Protein AF-A0A067DWS1-F1 (afdb_monomer)

Sequence (62 aa):
MPNCYARIMSVGDDESRIVLIAKTNVSAGDELTYDYLFDPDEPEEFKVPCLCKAPNCRKFMN

Structure (mmCIF, N/CA/C/O backbone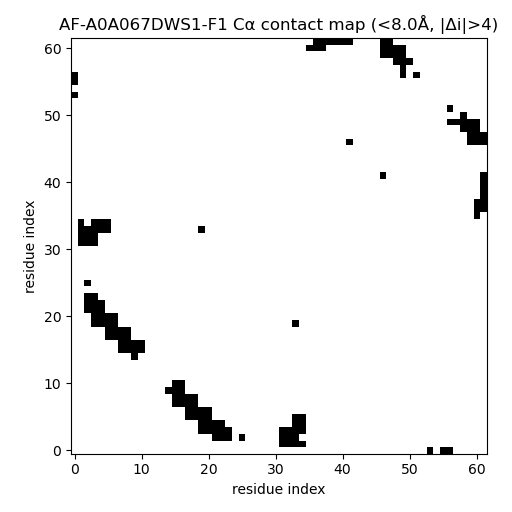):
data_AF-A0A067DWS1-F1
#
_entry.id   AF-A0A067DWS1-F1
#
loop_
_atom_site.group_PDB
_atom_site.id
_atom_site.type_symbol
_atom_site.label_atom_id
_atom_site.label_alt_id
_atom_site.label_comp_id
_atom_site.label_asym_id
_atom_site.label_entity_id
_atom_site.label_seq_id
_atom_site.pdbx_PDB_ins_code
_atom_site.Cartn_x
_atom_site.Cartn_y
_atom_site.Cartn_z
_atom_site.occupancy
_atom_site.B_iso_or_equiv
_atom_site.auth_seq_id
_atom_si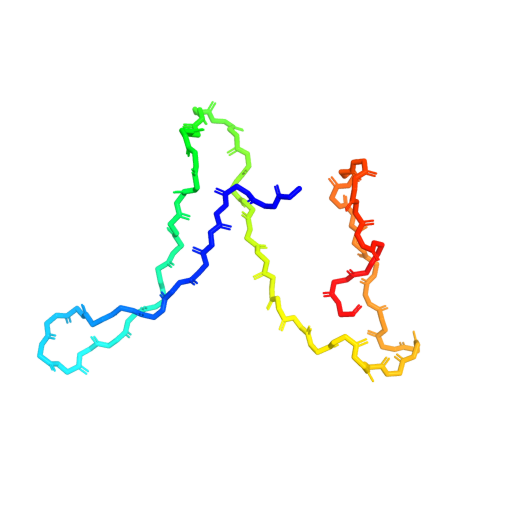te.auth_comp_id
_atom_site.auth_asym_id
_atom_site.auth_atom_id
_atom_site.pdbx_PDB_model_num
ATOM 1 N N . MET A 1 1 ? -3.357 -2.278 7.304 1.00 83.06 1 MET A N 1
ATOM 2 C CA . MET A 1 1 ? -2.693 -2.846 6.103 1.00 83.06 1 MET A CA 1
ATOM 3 C C . MET A 1 1 ? -3.526 -2.451 4.889 1.00 83.06 1 MET A C 1
ATOM 5 O O . MET A 1 1 ? -4.738 -2.588 5.003 1.00 83.06 1 MET A O 1
ATOM 9 N N . PRO A 1 2 ? -2.937 -1.925 3.799 1.00 94.12 2 PRO A N 1
ATOM 10 C CA . PRO A 1 2 ? -3.702 -1.425 2.653 1.00 94.12 2 PRO A CA 1
ATOM 11 C C . PRO A 1 2 ? -4.482 -2.542 1.953 1.00 94.12 2 PRO A C 1
ATOM 13 O O . PRO A 1 2 ? -3.959 -3.659 1.831 1.00 94.12 2 PRO A O 1
ATOM 16 N N . ASN A 1 3 ? -5.698 -2.232 1.496 1.00 95.81 3 ASN A N 1
ATOM 17 C CA . ASN A 1 3 ? -6.611 -3.191 0.857 1.00 95.81 3 ASN A CA 1
ATOM 18 C C . ASN A 1 3 ? -6.282 -3.463 -0.621 1.00 95.81 3 ASN A C 1
ATOM 20 O O . ASN A 1 3 ? -6.753 -4.460 -1.162 1.00 95.81 3 ASN A O 1
ATOM 24 N N . CYS A 1 4 ? -5.402 -2.671 -1.234 1.00 97.88 4 CYS A N 1
ATOM 25 C CA . CYS A 1 4 ? -4.871 -2.878 -2.576 1.00 97.88 4 CYS A CA 1
ATOM 26 C C . CYS A 1 4 ? -3.343 -3.051 -2.569 1.00 97.88 4 CYS A C 1
ATOM 28 O O . CYS A 1 4 ? -2.641 -2.716 -1.608 1.00 97.88 4 CYS A O 1
ATOM 30 N N . TYR A 1 5 ? -2.809 -3.592 -3.661 1.00 96.81 5 TYR A N 1
ATOM 31 C CA . TYR A 1 5 ? -1.384 -3.556 -3.993 1.00 96.81 5 TYR A CA 1
ATOM 32 C C . TYR A 1 5 ? -1.190 -3.131 -5.447 1.00 96.81 5 TYR A C 1
ATOM 34 O O . TYR A 1 5 ? -2.046 -3.393 -6.288 1.00 96.81 5 TYR A O 1
ATOM 42 N N . ALA A 1 6 ? -0.064 -2.483 -5.740 1.00 96.56 6 ALA A N 1
ATOM 43 C CA . ALA A 1 6 ? 0.294 -2.085 -7.094 1.00 96.56 6 ALA A CA 1
ATOM 44 C C . ALA A 1 6 ? 1.130 -3.175 -7.781 1.00 96.56 6 ALA A C 1
ATOM 46 O O . ALA A 1 6 ? 2.008 -3.776 -7.159 1.00 96.56 6 ALA A O 1
ATOM 47 N N . ARG A 1 7 ? 0.893 -3.413 -9.073 1.00 95.62 7 ARG A N 1
ATOM 48 C CA . ARG A 1 7 ? 1.800 -4.165 -9.954 1.00 9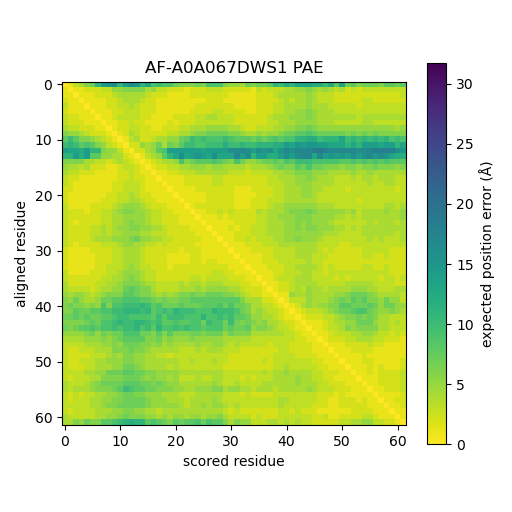5.62 7 ARG A CA 1
ATOM 49 C C . ARG A 1 7 ? 1.896 -3.498 -11.313 1.00 95.62 7 ARG A C 1
ATOM 51 O O . ARG A 1 7 ? 0.918 -2.950 -11.806 1.00 95.62 7 ARG A O 1
ATOM 58 N N . ILE A 1 8 ? 3.067 -3.604 -11.930 1.00 95.19 8 ILE A N 1
ATOM 59 C CA . ILE A 1 8 ? 3.238 -3.284 -13.345 1.00 95.19 8 ILE A CA 1
ATOM 60 C C . ILE A 1 8 ? 2.766 -4.501 -14.143 1.00 95.19 8 ILE A C 1
ATOM 62 O O . ILE A 1 8 ? 3.208 -5.622 -13.881 1.00 95.19 8 ILE A O 1
ATOM 66 N N . MET A 1 9 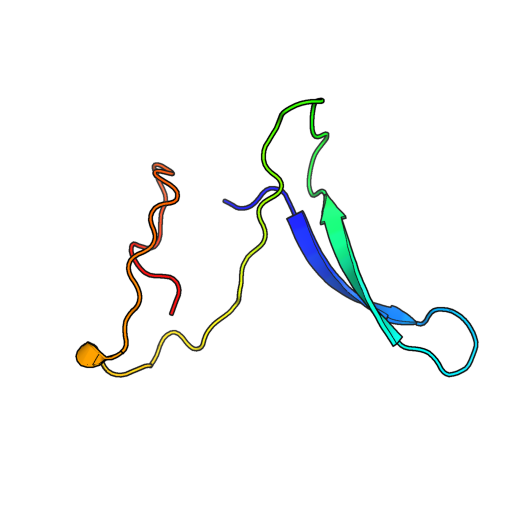? 1.841 -4.286 -15.072 1.00 94.31 9 MET A N 1
ATOM 67 C CA . MET A 1 9 ? 1.307 -5.318 -15.957 1.00 94.31 9 MET A CA 1
ATOM 68 C C . MET A 1 9 ? 1.385 -4.853 -17.407 1.00 94.31 9 MET A C 1
ATOM 70 O O . MET A 1 9 ? 1.074 -3.699 -17.702 1.00 94.31 9 MET A O 1
ATOM 74 N N . SER A 1 10 ? 1.767 -5.761 -18.304 1.00 94.06 10 SER A N 1
ATOM 75 C CA . SER A 1 10 ? 1.704 -5.536 -19.748 1.00 94.06 10 SER A CA 1
ATOM 76 C C . SER A 1 10 ? 0.250 -5.545 -20.221 1.00 94.06 10 SER A C 1
ATOM 78 O O . SER A 1 10 ? -0.525 -6.433 -19.857 1.00 94.06 10 SER A O 1
ATOM 80 N N . VAL A 1 11 ? -0.118 -4.556 -21.027 1.00 88.06 11 VAL A N 1
ATOM 81 C CA . VAL A 1 11 ? -1.424 -4.413 -21.668 1.00 88.06 11 VAL A CA 1
ATOM 82 C C . VAL A 1 11 ? -1.176 -4.342 -23.173 1.00 88.06 11 VAL A C 1
ATOM 84 O O . VAL A 1 11 ? -0.837 -3.296 -23.708 1.00 88.06 11 VAL A O 1
ATOM 87 N N . GLY A 1 12 ? -1.307 -5.477 -23.858 1.00 85.75 12 GLY A N 1
ATOM 88 C CA . GLY A 1 12 ? -0.887 -5.601 -25.257 1.00 85.75 12 GLY A CA 1
ATOM 89 C C . GLY A 1 12 ? 0.626 -5.778 -25.402 1.00 85.75 12 GLY A C 1
ATOM 90 O O . GLY A 1 12 ? 1.301 -6.157 -24.444 1.00 85.75 12 GLY A O 1
ATOM 91 N N . ASP A 1 13 ? 1.130 -5.535 -26.611 1.00 81.94 13 ASP A N 1
ATOM 92 C CA . ASP A 1 13 ? 2.480 -5.962 -26.997 1.00 81.94 13 ASP A CA 1
ATOM 93 C C . ASP A 1 13 ? 3.596 -5.071 -26.415 1.00 81.94 13 ASP A C 1
ATOM 95 O O . ASP A 1 13 ? 4.619 -5.601 -25.995 1.00 81.94 13 ASP A O 1
ATOM 99 N N . ASP A 1 14 ? 3.379 -3.753 -26.287 1.00 86.12 14 ASP A N 1
ATOM 100 C CA . ASP A 1 14 ? 4.431 -2.795 -25.883 1.00 86.12 14 ASP A CA 1
ATOM 101 C C . ASP A 1 14 ? 4.009 -1.787 -24.793 1.00 86.12 14 ASP A C 1
ATOM 103 O O . ASP A 1 14 ? 4.765 -0.874 -24.453 1.00 86.12 14 ASP A O 1
ATOM 107 N N . GLU A 1 15 ? 2.811 -1.911 -24.212 1.00 94.62 15 GLU A N 1
ATOM 108 C CA . GLU A 1 15 ? 2.344 -0.981 -23.175 1.00 94.62 15 GLU A CA 1
ATOM 109 C C . GLU A 1 15 ? 2.395 -1.633 -21.791 1.00 94.62 15 GLU A C 1
ATOM 111 O O . GLU A 1 15 ? 1.879 -2.726 -21.576 1.00 94.62 15 GLU A O 1
ATOM 116 N N . SER A 1 16 ? 2.997 -0.953 -20.816 1.00 95.00 16 SER A N 1
ATOM 117 C CA . SER A 1 16 ? 2.944 -1.349 -19.406 1.00 95.00 16 SER A CA 1
ATOM 118 C C . SER A 1 16 ? 2.127 -0.345 -18.612 1.00 95.00 16 SER A C 1
ATOM 120 O O . SER A 1 16 ? 2.274 0.864 -18.783 1.00 95.00 16 SER A O 1
ATOM 122 N N . ARG A 1 17 ? 1.286 -0.840 -17.705 1.00 95.25 17 ARG A N 1
ATOM 123 C CA . ARG A 1 17 ? 0.456 -0.010 -16.830 1.00 95.25 17 ARG A CA 1
ATOM 124 C C . ARG A 1 17 ? 0.642 -0.404 -15.374 1.00 95.25 17 ARG A C 1
ATOM 126 O O . ARG A 1 17 ? 0.839 -1.575 -15.057 1.00 95.25 17 ARG A O 1
ATOM 133 N N . ILE A 1 18 ? 0.547 0.580 -14.485 1.00 95.62 18 ILE A N 1
ATOM 134 C CA . ILE A 1 18 ? 0.448 0.337 -13.045 1.00 95.62 18 ILE A CA 1
ATOM 135 C C . ILE A 1 18 ? -1.011 0.006 -12.741 1.00 95.62 18 ILE A C 1
ATOM 137 O O . ILE A 1 18 ? -1.904 0.816 -12.983 1.00 95.62 18 ILE A O 1
ATOM 141 N N . VAL A 1 19 ? -1.246 -1.188 -12.214 1.00 96.31 19 VAL A N 1
ATOM 142 C CA . VAL A 1 19 ? -2.569 -1.679 -11.839 1.00 96.31 19 VAL A CA 1
ATOM 143 C C . VAL A 1 19 ? -2.628 -1.807 -10.324 1.00 96.31 19 VAL A C 1
ATOM 145 O O . VAL A 1 19 ? -1.769 -2.451 -9.718 1.00 96.31 19 VAL A O 1
ATOM 148 N N . LE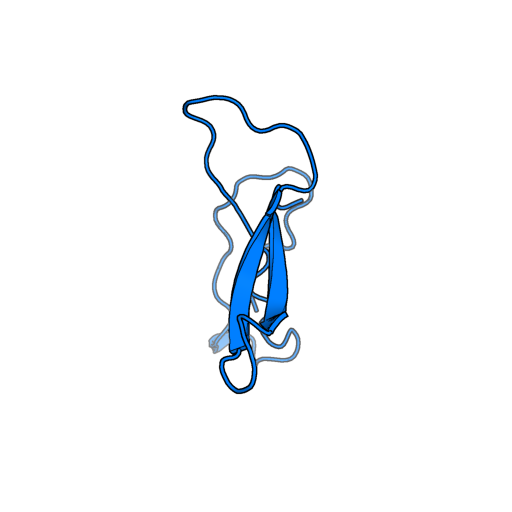U A 1 20 ? -3.652 -1.210 -9.712 1.00 97.06 20 LEU A N 1
ATOM 149 C CA . LEU A 1 20 ? -3.999 -1.444 -8.313 1.00 97.06 20 LEU A CA 1
ATOM 150 C C . LEU A 1 20 ? -4.969 -2.624 -8.237 1.00 97.06 20 LEU A C 1
ATOM 152 O O . LEU A 1 20 ? -6.055 -2.579 -8.811 1.00 97.06 20 LEU A O 1
ATOM 156 N N . ILE A 1 21 ? -4.570 -3.682 -7.539 1.00 96.94 21 ILE A N 1
ATOM 157 C CA . ILE A 1 21 ? -5.333 -4.923 -7.409 1.00 96.94 21 ILE A CA 1
ATOM 158 C C . ILE A 1 21 ? -5.797 -5.056 -5.960 1.00 96.94 21 ILE A C 1
ATOM 160 O O . ILE A 1 21 ? -4.990 -4.956 -5.032 1.00 96.94 21 ILE A O 1
ATOM 164 N N . ALA A 1 22 ? -7.093 -5.292 -5.765 1.00 97.88 22 ALA A N 1
ATOM 165 C CA . ALA A 1 22 ? -7.664 -5.531 -4.446 1.00 97.88 22 ALA A CA 1
ATOM 166 C C . ALA A 1 22 ? -7.150 -6.861 -3.862 1.00 97.88 22 ALA A C 1
ATOM 168 O O . ALA A 1 22 ? -7.121 -7.886 -4.541 1.00 97.88 22 ALA A O 1
ATOM 169 N N . LYS A 1 23 ? -6.743 -6.853 -2.589 1.00 96.19 23 LYS A N 1
ATOM 170 C CA . LYS A 1 23 ? -6.298 -8.046 -1.841 1.00 96.19 23 LYS A CA 1
ATOM 171 C C . LYS A 1 23 ? -7.466 -8.862 -1.297 1.00 96.19 23 LYS A C 1
ATOM 173 O O . LYS A 1 23 ? -7.315 -10.044 -1.006 1.00 96.19 23 LYS A O 1
ATOM 178 N N . THR A 1 24 ? -8.603 -8.206 -1.108 1.00 94.44 24 THR A N 1
ATOM 179 C CA . THR A 1 24 ? -9.837 -8.753 -0.546 1.00 94.44 24 THR A CA 1
ATOM 180 C C . THR A 1 24 ? -11.027 -8.137 -1.273 1.00 94.44 24 THR A C 1
ATOM 182 O O . THR A 1 24 ? -10.868 -7.160 -2.004 1.00 94.44 24 THR A O 1
ATOM 185 N N . ASN A 1 25 ? -12.231 -8.660 -1.041 1.00 96.94 25 ASN A N 1
ATOM 186 C CA . ASN A 1 25 ? -13.450 -7.974 -1.468 1.00 96.94 25 ASN A CA 1
ATOM 187 C C . ASN A 1 25 ? -13.509 -6.572 -0.835 1.00 96.94 25 ASN A C 1
ATOM 189 O O . ASN A 1 25 ? -13.187 -6.419 0.345 1.00 96.94 25 ASN A O 1
ATOM 193 N N . VAL A 1 26 ? -13.912 -5.577 -1.624 1.00 96.56 26 VAL A N 1
ATOM 194 C CA . VAL A 1 26 ? -14.077 -4.178 -1.206 1.00 96.56 26 VAL A CA 1
ATOM 195 C C . VAL A 1 26 ? -15.532 -3.786 -1.445 1.00 96.56 26 VAL A C 1
ATOM 197 O O . VAL A 1 26 ? -16.062 -4.042 -2.528 1.00 96.56 26 VAL A O 1
ATOM 200 N N . SER A 1 27 ? -16.188 -3.209 -0.440 1.00 97.75 27 SER A N 1
ATOM 201 C CA . SER A 1 27 ? -17.596 -2.815 -0.529 1.00 97.75 27 SER A CA 1
ATOM 202 C C . SER A 1 27 ? -17.744 -1.421 -1.137 1.00 97.75 27 SER A C 1
ATOM 204 O O . SER A 1 27 ? -16.821 -0.608 -1.127 1.00 97.75 27 SER A O 1
ATOM 206 N N . ALA A 1 28 ? -18.929 -1.114 -1.666 1.00 97.69 28 ALA A N 1
ATOM 207 C CA . ALA A 1 28 ? -19.217 0.233 -2.147 1.00 97.69 28 ALA A CA 1
ATOM 208 C C . ALA A 1 28 ? -19.116 1.250 -0.996 1.00 97.69 28 ALA A C 1
ATOM 210 O O . ALA A 1 28 ? -19.737 1.067 0.050 1.00 97.69 28 ALA A O 1
ATOM 211 N N . GLY A 1 29 ? -18.356 2.326 -1.215 1.00 96.81 29 GLY A N 1
ATOM 212 C CA . GLY A 1 29 ? -18.101 3.367 -0.214 1.00 96.81 29 GLY A CA 1
ATOM 213 C C . GLY A 1 29 ? -16.822 3.171 0.606 1.00 96.81 29 GLY A C 1
ATOM 214 O O . GLY A 1 29 ? -16.412 4.110 1.285 1.00 96.81 29 GLY A O 1
ATOM 215 N N . ASP A 1 30 ? -16.164 2.012 0.512 1.00 96.00 30 ASP A N 1
ATOM 216 C CA . ASP A 1 30 ? -14.861 1.799 1.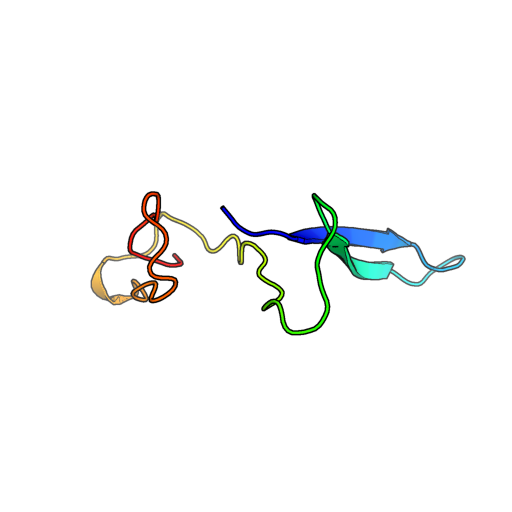144 1.00 96.00 30 ASP A CA 1
ATOM 217 C C . ASP A 1 30 ? -13.762 2.602 0.424 1.00 96.00 30 ASP A C 1
ATOM 219 O O . ASP A 1 30 ? -13.711 2.673 -0.807 1.00 96.00 30 ASP A O 1
ATOM 223 N N . GLU A 1 31 ? -12.836 3.175 1.194 1.00 95.94 31 GLU A N 1
ATOM 224 C CA . GLU A 1 31 ? -11.647 3.839 0.655 1.00 95.94 31 GLU A CA 1
ATOM 225 C C . GLU A 1 31 ? -10.650 2.805 0.099 1.00 95.94 31 GLU A C 1
ATOM 227 O O . GLU A 1 31 ? -10.260 1.854 0.786 1.00 95.94 31 GLU A O 1
ATOM 232 N N . LEU A 1 32 ? -10.191 2.999 -1.141 1.00 96.38 32 LEU A N 1
ATOM 233 C CA . LEU A 1 32 ? -9.120 2.193 -1.732 1.00 96.38 32 LEU A CA 1
ATOM 234 C C . LEU A 1 32 ? -7.759 2.716 -1.275 1.00 96.38 32 LEU A C 1
ATOM 236 O O . LEU A 1 32 ? -7.403 3.861 -1.534 1.00 96.38 32 LEU A O 1
ATOM 240 N N . THR A 1 33 ? -6.973 1.854 -0.638 1.00 95.69 33 THR A N 1
ATOM 241 C CA . THR A 1 33 ? -5.663 2.198 -0.074 1.00 95.69 33 THR A CA 1
ATOM 242 C C . THR A 1 33 ? -4.595 1.252 -0.613 1.00 95.69 33 THR A C 1
ATOM 244 O O . THR A 1 33 ? -4.796 0.039 -0.663 1.00 95.69 33 THR A O 1
ATOM 247 N N . TYR A 1 34 ? -3.433 1.776 -0.999 1.00 95.00 34 TYR A N 1
ATOM 248 C CA . TYR A 1 34 ? -2.270 0.985 -1.419 1.00 95.00 34 TYR A CA 1
ATOM 249 C C . TYR A 1 34 ? -1.002 1.499 -0.725 1.00 95.00 34 TYR A C 1
ATOM 251 O O . TYR A 1 34 ? -0.990 2.603 -0.183 1.00 95.00 34 TYR A O 1
ATOM 259 N N . ASP A 1 35 ? 0.040 0.669 -0.671 1.00 92.19 35 ASP A N 1
ATOM 260 C CA . ASP A 1 35 ? 1.325 1.076 -0.095 1.00 92.19 35 ASP A CA 1
ATOM 261 C C . ASP A 1 35 ? 2.117 1.897 -1.118 1.00 92.19 35 ASP A C 1
ATOM 263 O O . ASP A 1 35 ? 2.294 1.448 -2.251 1.00 92.19 35 ASP A O 1
ATOM 267 N N . TYR A 1 36 ? 2.585 3.078 -0.717 1.00 90.12 36 TYR A N 1
ATOM 268 C CA . TYR A 1 36 ? 3.367 3.973 -1.575 1.00 90.12 36 TYR A CA 1
ATOM 269 C C . TYR A 1 36 ? 4.798 3.474 -1.774 1.00 90.12 36 TYR A C 1
ATOM 271 O O . TYR A 1 36 ? 5.417 3.830 -2.772 1.00 90.12 36 TYR A O 1
ATOM 279 N N . LEU A 1 37 ? 5.293 2.629 -0.859 1.00 88.38 37 LEU A N 1
ATOM 280 C CA . LEU A 1 37 ? 6.645 2.066 -0.909 1.00 88.38 37 LEU A CA 1
ATOM 281 C C . LEU A 1 37 ? 7.738 3.141 -1.039 1.00 88.38 37 LEU A C 1
ATOM 283 O O . LEU A 1 37 ? 8.696 2.959 -1.788 1.00 88.38 37 LEU A O 1
ATOM 287 N N . PHE A 1 38 ? 7.590 4.261 -0.325 1.00 89.31 38 PHE A N 1
ATOM 288 C CA . PHE A 1 38 ? 8.687 5.216 -0.196 1.00 89.31 38 PHE A CA 1
ATOM 289 C C . PHE A 1 38 ? 9.878 4.590 0.530 1.00 89.31 38 PHE A C 1
ATOM 291 O O . PHE A 1 38 ? 9.716 3.632 1.296 1.00 89.31 38 PHE A O 1
ATOM 298 N N . ASP A 1 39 ? 11.061 5.130 0.244 1.00 85.62 39 ASP A N 1
ATOM 299 C CA . ASP A 1 39 ? 12.308 4.690 0.854 1.00 85.62 39 ASP A CA 1
ATOM 300 C C . ASP A 1 39 ? 12.251 4.954 2.371 1.00 85.62 39 ASP A C 1
ATOM 302 O O . ASP A 1 39 ? 12.076 6.107 2.767 1.00 85.62 39 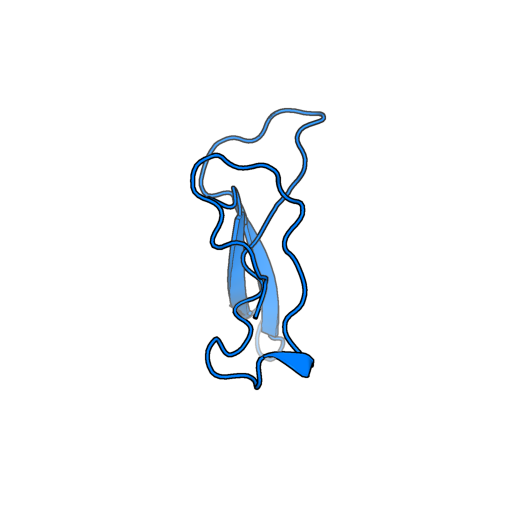ASP A O 1
ATOM 306 N N . PRO A 1 40 ? 12.339 3.908 3.218 1.00 80.62 40 PRO A N 1
ATOM 307 C CA . PRO A 1 40 ? 12.225 4.053 4.664 1.00 80.62 40 PRO A CA 1
ATOM 308 C C . PRO A 1 40 ? 13.414 4.773 5.320 1.00 80.62 40 PRO A C 1
ATOM 310 O O . PRO A 1 40 ? 13.339 5.135 6.498 1.00 80.62 40 PRO A O 1
ATOM 313 N N . ASP A 1 41 ? 14.525 4.924 4.594 1.00 84.69 41 ASP A N 1
ATOM 314 C CA . ASP A 1 41 ? 15.792 5.429 5.124 1.00 84.69 41 ASP A CA 1
ATOM 315 C C . ASP A 1 41 ? 15.984 6.940 4.874 1.00 84.69 41 ASP A C 1
ATOM 317 O O . ASP A 1 41 ? 17.101 7.465 4.948 1.00 84.69 41 ASP A O 1
ATOM 321 N N . GLU A 1 42 ? 14.899 7.676 4.611 1.00 85.88 42 GLU A N 1
ATOM 322 C CA . GLU A 1 42 ? 14.951 9.130 4.467 1.00 85.88 42 GLU A CA 1
ATOM 323 C C . GLU A 1 42 ? 15.271 9.850 5.799 1.00 85.88 42 GLU A C 1
ATOM 325 O O . GLU A 1 42 ? 14.832 9.423 6.878 1.00 85.88 42 GLU A O 1
ATOM 330 N N . PRO A 1 43 ? 16.023 10.973 5.759 1.00 89.19 43 PRO A N 1
ATOM 331 C CA . PRO A 1 43 ? 16.305 11.770 6.950 1.00 89.19 43 PRO A CA 1
ATOM 332 C C . PRO A 1 43 ? 15.024 12.186 7.684 1.00 89.19 43 PRO A C 1
ATOM 334 O O . PRO A 1 43 ? 14.018 12.514 7.061 1.00 89.19 43 PRO A O 1
ATOM 337 N N . GLU A 1 44 ? 15.077 12.238 9.020 1.00 86.31 44 GLU A N 1
ATOM 338 C CA . GLU A 1 44 ? 13.901 12.487 9.876 1.00 86.31 44 GLU A CA 1
ATOM 339 C C . GLU A 1 44 ? 13.144 13.780 9.515 1.00 86.31 44 GLU A C 1
ATOM 341 O O . GLU A 1 44 ? 11.925 13.843 9.643 1.00 86.31 44 GLU A O 1
ATOM 346 N N . GLU A 1 45 ? 13.850 14.799 9.018 1.00 91.44 45 GLU A N 1
ATOM 347 C CA . GLU A 1 45 ? 13.269 16.073 8.574 1.00 91.44 45 GLU A CA 1
ATOM 348 C C . GLU A 1 45 ? 12.395 15.970 7.311 1.00 91.44 45 GLU A C 1
ATOM 350 O O . GLU A 1 45 ? 11.566 16.848 7.077 1.00 91.44 45 GLU A O 1
ATOM 355 N N . PHE A 1 46 ? 12.538 14.896 6.529 1.00 89.25 46 PHE A N 1
ATOM 356 C CA . PHE A 1 46 ? 11.737 14.625 5.331 1.00 89.25 46 PHE A CA 1
ATOM 357 C C . PHE A 1 46 ? 10.616 13.613 5.574 1.00 89.25 46 PHE A C 1
ATOM 359 O O . PHE A 1 46 ? 9.789 13.388 4.686 1.00 89.25 46 PHE A O 1
ATOM 366 N N . LYS A 1 47 ? 10.529 13.027 6.775 1.00 91.38 47 LYS A N 1
ATOM 367 C CA . LYS A 1 47 ? 9.478 12.058 7.086 1.00 91.38 47 LYS A CA 1
ATOM 368 C C . LYS A 1 47 ? 8.094 12.686 7.036 1.00 91.38 47 LYS A C 1
ATOM 370 O O . LYS A 1 47 ? 7.815 13.712 7.657 1.00 91.38 47 LYS A O 1
ATOM 375 N N . VAL A 1 48 ? 7.185 12.011 6.343 1.00 92.00 48 VAL A N 1
ATOM 376 C CA . VAL A 1 48 ? 5.806 12.444 6.135 1.00 92.00 48 VAL A CA 1
ATOM 377 C C . VAL A 1 48 ? 4.871 11.638 7.041 1.00 92.00 48 VAL A C 1
ATOM 379 O O . VAL A 1 48 ? 4.741 10.422 6.861 1.00 92.00 48 VAL A O 1
ATOM 382 N N . PRO A 1 49 ? 4.186 12.275 8.013 1.00 93.69 49 PRO A N 1
ATOM 383 C CA . PRO A 1 49 ? 3.286 11.581 8.927 1.00 93.69 49 PRO A CA 1
ATOM 384 C C . PRO A 1 49 ? 2.151 10.855 8.200 1.00 93.69 49 PRO A C 1
ATOM 386 O O . PRO A 1 49 ? 1.432 11.426 7.380 1.00 93.69 49 PRO A O 1
ATOM 389 N N . CYS A 1 50 ? 1.940 9.591 8.551 1.00 93.44 50 CYS A N 1
ATOM 390 C CA . CYS A 1 50 ? 0.845 8.784 8.044 1.00 93.44 50 CYS A CA 1
ATOM 391 C C . CYS A 1 50 ? -0.410 9.000 8.898 1.00 93.44 50 CYS A C 1
ATOM 393 O O . CYS A 1 50 ? -0.420 8.741 10.103 1.00 93.44 50 CYS A O 1
ATOM 395 N N . LEU A 1 51 ? -1.502 9.414 8.256 1.00 94.69 51 LEU A N 1
ATOM 396 C CA . LEU A 1 51 ? -2.772 9.730 8.919 1.00 94.69 51 LEU A CA 1
ATOM 397 C C . LEU A 1 51 ? -3.853 8.661 8.708 1.00 94.69 51 LEU A C 1
ATOM 399 O O . LEU A 1 51 ? -5.034 8.928 8.913 1.00 94.69 51 LEU A O 1
ATOM 403 N N . CYS A 1 52 ? -3.470 7.436 8.337 1.00 93.69 52 CYS A N 1
ATOM 404 C CA . CYS A 1 52 ? -4.424 6.366 8.020 1.00 93.69 52 CYS A CA 1
ATOM 405 C C . CYS A 1 52 ? -5.212 5.834 9.232 1.00 93.69 52 CYS A C 1
ATOM 407 O O . CYS A 1 52 ? -6.162 5.078 9.059 1.00 93.69 52 CYS A O 1
ATOM 409 N N . LYS A 1 53 ? -4.806 6.181 10.465 1.00 91.94 53 LYS A N 1
ATOM 410 C CA . LYS A 1 53 ? -5.428 5.756 11.740 1.00 91.94 53 LYS A CA 1
ATOM 411 C C . LYS A 1 53 ? -5.511 4.236 11.961 1.00 91.94 53 LYS A C 1
ATOM 413 O O . LYS A 1 53 ? -6.148 3.794 12.915 1.00 91.94 53 LYS A O 1
ATOM 418 N N . ALA A 1 54 ? -4.855 3.426 11.129 1.00 92.56 54 ALA A N 1
ATOM 419 C CA . ALA A 1 54 ? -4.832 1.980 11.302 1.00 92.56 54 ALA A CA 1
ATOM 420 C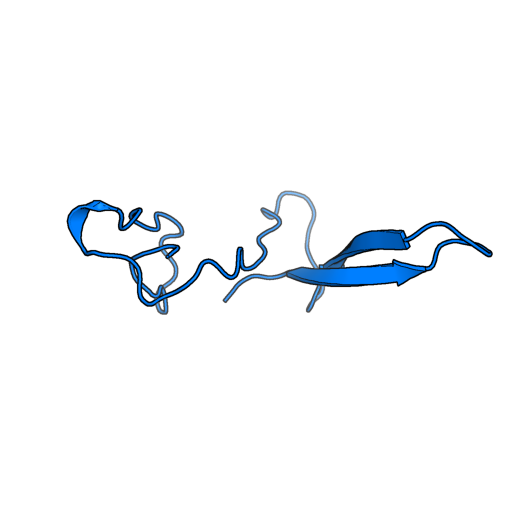 C . ALA A 1 54 ? -4.092 1.597 12.600 1.00 92.56 54 ALA A C 1
ATOM 422 O O . ALA A 1 54 ? -3.036 2.170 12.887 1.00 92.56 54 ALA A O 1
ATOM 423 N N . PRO A 1 55 ? -4.569 0.586 13.352 1.00 92.50 55 PRO A N 1
ATOM 424 C CA . PRO A 1 55 ? -3.944 0.176 14.614 1.00 92.50 55 PRO A CA 1
ATOM 425 C C . PRO A 1 55 ? -2.503 -0.323 14.430 1.00 92.50 55 PRO A C 1
ATOM 427 O O . PRO A 1 55 ? -1.701 -0.250 15.353 1.00 92.50 55 PRO A O 1
ATOM 430 N N . ASN A 1 56 ? -2.158 -0.798 13.229 1.00 89.88 56 ASN A N 1
ATOM 431 C CA . ASN A 1 56 ? -0.822 -1.260 12.863 1.00 89.88 56 ASN A CA 1
ATOM 432 C C . ASN A 1 56 ? -0.082 -0.304 11.907 1.00 89.88 56 ASN A C 1
ATOM 434 O O . ASN A 1 56 ? 0.696 -0.750 11.065 1.00 89.88 56 ASN A O 1
ATOM 438 N N . CYS A 1 57 ? -0.358 1.000 11.984 1.00 92.62 57 CYS A N 1
ATOM 439 C CA . CYS A 1 57 ? 0.302 2.014 11.162 1.00 92.62 57 CYS A CA 1
ATOM 440 C C . CYS A 1 57 ? 1.811 2.131 11.469 1.00 92.62 57 CYS A C 1
ATOM 442 O O . CYS A 1 57 ? 2.208 2.174 12.634 1.00 92.62 57 CYS A O 1
ATOM 444 N N . ARG A 1 58 ? 2.645 2.281 10.424 1.00 91.00 58 ARG A N 1
ATOM 445 C CA . ARG A 1 58 ? 4.098 2.549 10.527 1.00 91.00 58 ARG A CA 1
ATOM 446 C C . ARG A 1 58 ? 4.441 3.982 10.977 1.00 91.00 58 ARG A C 1
ATOM 448 O O . ARG A 1 58 ? 5.612 4.308 11.116 1.00 91.00 58 ARG A O 1
ATOM 455 N N . LYS A 1 59 ? 3.431 4.816 11.251 1.00 92.00 59 LYS A N 1
ATOM 456 C CA . LYS A 1 59 ? 3.487 6.241 11.650 1.00 92.00 59 LYS A CA 1
ATOM 457 C C . LYS A 1 59 ? 3.896 7.225 10.558 1.00 92.00 59 LYS A C 1
ATOM 459 O O . LYS A 1 59 ? 3.368 8.329 10.569 1.00 92.00 59 LYS A O 1
ATOM 464 N N . PHE A 1 60 ? 4.742 6.831 9.616 1.00 92.44 60 PHE A N 1
ATOM 465 C CA . PHE A 1 60 ? 5.180 7.656 8.488 1.00 92.44 60 PHE A CA 1
ATOM 466 C C . PHE A 1 60 ? 5.008 6.890 7.167 1.00 92.4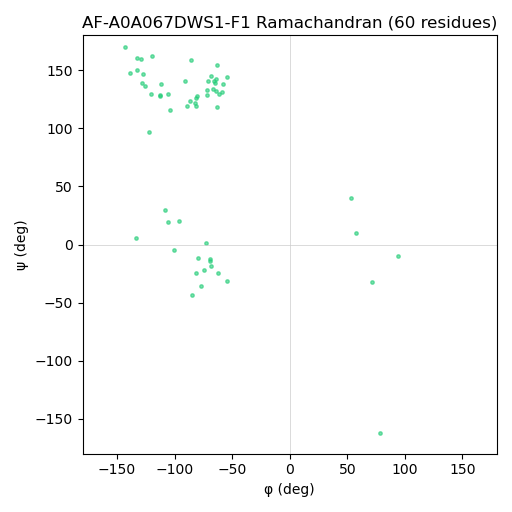4 60 PHE A C 1
ATOM 468 O O . PHE A 1 60 ? 4.799 5.671 7.186 1.00 92.44 60 PHE A O 1
ATOM 475 N N . MET A 1 61 ? 4.949 7.607 6.042 1.00 91.25 61 MET A N 1
ATOM 476 C CA . MET A 1 61 ? 4.784 7.003 4.709 1.00 91.25 61 MET A CA 1
ATOM 477 C C . MET A 1 61 ? 6.124 6.551 4.110 1.00 91.25 61 MET A C 1
ATOM 479 O O . MET A 1 61 ? 6.197 5.449 3.560 1.00 91.25 61 MET A O 1
ATOM 483 N N . ASN A 1 62 ? 7.136 7.405 4.257 1.00 88.62 62 ASN A N 1
ATOM 484 C CA . ASN A 1 62 ? 8.575 7.178 4.118 1.00 88.62 62 ASN A CA 1
ATOM 485 C C . ASN A 1 62 ? 9.204 6.995 5.504 1.00 88.62 62 ASN A C 1
ATOM 487 O O . ASN A 1 62 ? 8.557 7.341 6.520 1.00 88.62 62 ASN A O 1
#

pLDDT: mean 92.52, std 4.26, range [80.62, 97.88]

Solvent-accessible surface area (backbone atoms only — not comparable to full-atom values): 4189 Å² total; per-residue (Å²): 125,58,53,26,43,76,44,81,42,75,57,73,95,87,42,73,42,82,43,78,43,69,78,57,93,79,61,94,89,62,86,88,35,58,75,84,79,46,65,73,83,60,59,79,93,72,52,43,78,49,81,82,80,47,97,81,58,83,54,35,62,54

Foldseek 3Di:
DFQWEWDWDDDPDPDIDIDTGGPDDDDPPDDHDYQPPPDPPDDPVPWAADPPPDPPDPRTSD

Organism: Citrus sinensis (NCBI:txid2711)

Mean predicted aligned error: 4.07 Å

Radius of gyration: 14.75 Å; Cα contacts (8 Å, |Δi|>4): 79; chains: 1; bounding box: 36×25×42 Å

Secondary structure (DSSP, 8-state):
--SEEEEEEE-SSS-EEEEEEESS---TTPPP-------TT--GGG--B-----TT--SB--

InterPro domains:
  IPR001214 SET domain [PF00856] (2-36)
  IPR003616 Post-SET domain [PS50868] (46-62)
  IPR003616 Post-SET domain [SM00508] (46-62)
  IPR044570 Histone-lysine N-methyltransferase Set1-like [PTHR45814] (2-62)
  IPR046341 SET domain superfamily [G3DSA:2.170.270.10] (1-62)
  IPR046341 SET domain superfamily [SSF82199] (2-62)

Nearest PDB structures (foldseek):
  2w5z-assembly1_A  TM=9.012E-01  e=4.729E-05  Homo sapiens
  4z4p-assembly1_A  TM=8.943E-01  e=2.230E-03  Homo sapiens
  3cbp-assembly1_A  TM=7.364E-01  e=2.264E+00  Homo sapiens
  4e47-assembly3_C  TM=7.191E-01  e=2.264E+00  Homo sapiens
  4jds-assembly4_D  TM=7.284E-01  e=3.818E+00  Homo sapiens